Protein AF-A0A8D8I6X8-F1 (afdb_monomer_lite)

Sequence (155 aa):
KNLFYALLQSNFVFFKLYFSPDLDHLTHLNISGMNLLHEVAAGTFSGLHSLEVLVASNNPALTEFDMSDLGGLTRLRELDISRCGIQHLYLNEPIPDEHDDPSDIAHFDVFPKLRSVRLEGNPWHCDCELFEALESIKHILNDEFQAPHSASEAR

pLDDT: mean 75.07, std 19.97, range [30.34, 97.5]

Radius of gyration: 17.53 Å; chains: 1; bounding box: 35×43×55 Å

Secondary structure (DSSP, 8-state):
--------EE-SS-EEE---S--TT--EEE-TT-TTEEEEPTTTTTT-TT--EEE--S-TT--B--GGGGTT-TT--EEE-TTS-------------TTS-TTT-----SSTT--EEE-TTS-----HHHHHHHHHHHHHHHGGG------S---

Structure (mmCIF, N/CA/C/O backbone):
data_AF-A0A8D8I6X8-F1
#
_entry.id   AF-A0A8D8I6X8-F1
#
loop_
_atom_site.group_PDB
_atom_site.id
_atom_site.type_symbol
_atom_site.label_atom_id
_atom_site.label_alt_id
_atom_site.label_comp_id
_atom_site.label_asym_id
_atom_site.label_entity_id
_atom_site.label_seq_id
_atom_site.pdbx_PDB_ins_code
_atom_site.Cartn_x
_atom_site.Cartn_y
_atom_site.Cartn_z
_atom_site.occupancy
_atom_site.B_iso_or_equiv
_atom_site.auth_seq_id
_atom_site.auth_comp_id
_atom_site.auth_asym_id
_atom_site.auth_atom_id
_atom_site.pdbx_PDB_model_num
ATOM 1 N N . LYS A 1 1 ? 10.481 -18.274 16.941 1.00 33.16 1 LYS A N 1
ATOM 2 C CA . LYS A 1 1 ? 10.922 -17.193 17.855 1.00 33.16 1 LYS A CA 1
ATOM 3 C C . LYS A 1 1 ? 11.017 -15.888 17.059 1.00 33.16 1 LYS A C 1
ATOM 5 O O . LYS A 1 1 ? 12.107 -15.372 16.911 1.00 33.16 1 LYS A O 1
ATOM 10 N N . ASN A 1 2 ? 9.903 -15.370 16.540 1.00 30.34 2 ASN A N 1
ATOM 11 C CA . ASN A 1 2 ? 9.891 -14.071 15.858 1.00 30.34 2 ASN A CA 1
ATOM 12 C C . ASN A 1 2 ? 8.883 -13.207 16.608 1.00 30.34 2 ASN A C 1
ATOM 14 O O . ASN A 1 2 ? 7.719 -13.119 16.236 1.00 30.34 2 ASN A O 1
ATOM 18 N N . LEU A 1 3 ? 9.306 -12.713 17.770 1.00 32.06 3 LEU A N 1
ATOM 19 C CA . LEU A 1 3 ? 8.562 -11.689 18.487 1.00 32.06 3 LEU A CA 1
ATOM 20 C C . LEU A 1 3 ? 8.889 -10.373 17.789 1.00 32.06 3 LEU A C 1
ATOM 22 O O . LEU A 1 3 ? 10.014 -9.889 17.864 1.00 32.06 3 LEU A O 1
ATOM 26 N N . PHE A 1 4 ? 7.913 -9.874 17.037 1.00 50.97 4 PHE A N 1
ATOM 27 C CA . PHE A 1 4 ? 7.977 -8.597 16.348 1.00 50.97 4 PHE A CA 1
ATOM 28 C C . PHE A 1 4 ? 7.750 -7.486 17.368 1.00 50.97 4 PHE A C 1
ATOM 30 O O . PHE A 1 4 ? 6.709 -7.445 18.024 1.00 50.97 4 PHE A O 1
ATOM 37 N N . TYR A 1 5 ? 8.710 -6.578 17.495 1.00 41.62 5 TYR A N 1
ATOM 38 C CA . TYR A 1 5 ? 8.491 -5.323 18.198 1.00 41.62 5 TYR A CA 1
ATOM 39 C C . TYR A 1 5 ? 7.942 -4.320 17.185 1.00 41.62 5 TYR A C 1
ATOM 41 O O . TYR A 1 5 ? 8.693 -3.556 16.591 1.00 41.62 5 TYR A O 1
ATOM 49 N N . ALA A 1 6 ? 6.627 -4.351 16.962 1.00 50.75 6 ALA A N 1
ATOM 50 C CA . ALA A 1 6 ? 5.940 -3.193 16.411 1.00 50.75 6 ALA A CA 1
ATOM 51 C C . ALA A 1 6 ? 6.005 -2.102 17.486 1.00 50.75 6 ALA A C 1
ATOM 53 O O . ALA A 1 6 ? 5.361 -2.219 18.535 1.00 50.75 6 ALA A O 1
ATOM 54 N N . LEU A 1 7 ? 6.842 -1.086 17.282 1.00 48.12 7 LEU A N 1
ATOM 55 C CA . LEU A 1 7 ? 6.868 0.056 18.187 1.00 48.12 7 LEU A CA 1
ATOM 56 C C . LEU A 1 7 ? 5.656 0.922 17.865 1.00 48.12 7 LEU A C 1
ATOM 58 O O . LEU A 1 7 ? 5.632 1.658 16.889 1.00 48.12 7 LEU A O 1
ATOM 62 N N . LEU A 1 8 ? 4.633 0.775 18.695 1.00 50.03 8 LEU A N 1
ATOM 63 C CA . LEU A 1 8 ? 3.448 1.612 18.709 1.00 50.03 8 LEU A CA 1
ATOM 64 C C . LEU A 1 8 ? 3.789 2.902 19.463 1.00 50.03 8 LEU A C 1
ATOM 66 O O . LEU A 1 8 ? 3.700 2.949 20.692 1.00 50.03 8 LEU A O 1
ATOM 70 N N . GLN A 1 9 ? 4.221 3.945 18.749 1.00 48.34 9 GLN A N 1
ATOM 71 C CA . GLN A 1 9 ? 4.434 5.251 19.376 1.00 48.34 9 GLN A CA 1
ATOM 72 C C . GLN A 1 9 ? 3.076 5.942 19.550 1.00 48.34 9 GLN A C 1
ATOM 74 O O . GLN A 1 9 ? 2.392 6.251 18.576 1.00 48.34 9 GLN A O 1
ATOM 79 N N . SER A 1 10 ? 2.673 6.128 20.810 1.00 47.03 10 SER A N 1
ATOM 80 C CA . SER A 1 10 ? 1.401 6.742 21.192 1.00 47.03 10 SER A CA 1
ATOM 81 C C . SER A 1 10 ? 1.562 8.247 21.372 1.00 47.03 10 SER A C 1
ATOM 83 O O . SER A 1 10 ? 2.350 8.690 22.207 1.00 47.03 10 SER A O 1
ATOM 85 N N . ASN A 1 11 ? 0.754 9.022 20.651 1.00 45.25 11 ASN A N 1
ATOM 86 C CA . ASN A 1 11 ? 0.466 10.417 20.983 1.00 45.25 11 ASN A CA 1
ATOM 87 C C . ASN A 1 11 ? -0.983 10.522 21.478 1.00 45.25 11 ASN A C 1
ATOM 89 O O . ASN A 1 11 ? -1.795 11.186 20.850 1.00 45.25 11 ASN A O 1
ATOM 93 N N . PHE A 1 12 ? -1.330 9.803 22.554 1.00 52.06 12 PHE A N 1
ATOM 94 C CA . PHE A 1 12 ? -2.613 9.843 23.294 1.00 52.06 12 PHE A CA 1
ATOM 95 C C . PHE A 1 12 ? -3.936 9.643 22.505 1.00 52.06 12 PHE A C 1
ATOM 97 O O . PHE A 1 12 ? -4.975 9.465 23.134 1.00 52.06 12 PHE A O 1
ATOM 104 N N . VAL A 1 13 ? -3.919 9.616 21.168 1.00 56.00 13 VAL A N 1
ATOM 105 C CA . VAL A 1 13 ? -5.091 9.536 20.275 1.00 56.00 13 VAL A CA 1
ATOM 106 C C . VAL A 1 13 ? -4.813 8.659 19.042 1.00 56.00 13 VAL A C 1
ATOM 108 O O . VAL A 1 13 ? -5.724 7.995 18.560 1.00 56.00 13 VAL A O 1
ATOM 111 N N . PHE A 1 14 ? -3.559 8.575 18.578 1.00 56.31 14 PHE A N 1
ATOM 112 C CA . PHE A 1 14 ? -3.174 7.850 17.359 1.00 56.31 14 PHE A CA 1
ATOM 113 C C . PHE A 1 14 ? -1.903 7.019 17.550 1.00 56.31 14 PHE A C 1
ATOM 115 O O . PHE A 1 14 ? -1.044 7.375 18.367 1.00 56.31 14 PHE A O 1
ATOM 122 N N . PHE A 1 15 ? -1.780 5.939 16.774 1.00 64.00 15 PHE A N 1
ATOM 123 C CA . PHE A 1 15 ? -0.586 5.100 16.722 1.00 64.00 15 PHE A CA 1
ATOM 124 C C . PHE A 1 15 ? 0.079 5.155 15.352 1.00 64.00 15 PHE A C 1
ATOM 126 O O . PHE A 1 15 ? -0.590 5.011 14.326 1.00 64.00 15 PHE A O 1
ATOM 133 N N . LYS A 1 16 ? 1.408 5.297 15.376 1.00 66.50 16 LYS A N 1
ATOM 134 C CA . LYS A 1 16 ? 2.288 5.086 14.224 1.00 66.50 16 LYS A CA 1
ATOM 135 C C . LYS A 1 16 ? 3.006 3.751 14.363 1.00 66.50 16 LYS A C 1
ATOM 137 O O . LYS A 1 16 ? 3.409 3.379 15.471 1.00 66.50 16 LYS A O 1
ATOM 142 N N . LEU A 1 17 ? 3.141 3.044 13.248 1.00 69.31 17 LEU A N 1
ATOM 143 C CA . LEU A 1 17 ? 3.840 1.766 13.166 1.00 69.31 17 LEU A CA 1
ATOM 144 C C . LEU A 1 17 ? 5.293 1.980 12.731 1.00 69.31 17 LEU A C 1
ATOM 146 O O . LEU A 1 17 ? 5.537 2.762 11.824 1.00 69.31 17 LEU A O 1
ATOM 150 N N . TYR A 1 18 ? 6.227 1.246 13.342 1.00 66.94 18 TYR A N 1
ATOM 151 C CA . TYR A 1 18 ? 7.635 1.192 12.941 1.00 66.94 18 TYR A CA 1
ATOM 152 C C . TYR A 1 18 ? 8.156 -0.248 13.007 1.00 66.94 18 TYR A C 1
ATOM 154 O O . TYR A 1 18 ? 7.830 -0.980 13.951 1.00 66.94 18 TYR A O 1
ATOM 162 N N . PHE A 1 19 ? 9.012 -0.625 12.055 1.00 67.88 19 PHE A N 1
ATOM 163 C CA . PHE A 1 19 ? 9.800 -1.859 12.095 1.00 67.88 19 PHE A CA 1
ATOM 164 C C . PHE A 1 19 ? 11.287 -1.542 12.278 1.00 67.88 19 PHE A C 1
ATOM 166 O O . PHE A 1 19 ? 11.784 -0.526 11.797 1.00 67.88 19 PHE A O 1
ATOM 173 N N . SER A 1 20 ? 12.010 -2.414 12.984 1.00 60.38 20 SER A N 1
ATOM 174 C CA . SER A 1 20 ? 13.473 -2.348 13.035 1.00 60.38 20 SER A CA 1
ATOM 175 C C . SER A 1 20 ? 14.067 -2.669 11.653 1.00 60.38 20 SER A C 1
ATOM 177 O O . SER A 1 20 ? 13.578 -3.611 11.027 1.00 60.38 20 SER A O 1
ATOM 179 N N . PRO A 1 21 ? 15.132 -1.977 11.213 1.00 60.31 21 PRO A N 1
ATOM 180 C CA . PRO A 1 21 ? 15.625 -2.015 9.830 1.00 60.31 21 PRO A CA 1
ATOM 181 C C . PRO A 1 21 ? 16.236 -3.339 9.320 1.00 60.31 21 PRO A C 1
ATOM 183 O O . PRO A 1 21 ? 16.643 -3.379 8.173 1.00 60.31 21 PRO A O 1
ATOM 186 N N . ASP A 1 22 ? 16.242 -4.433 10.085 1.00 64.06 22 ASP A N 1
ATOM 187 C CA . ASP A 1 22 ? 16.922 -5.688 9.711 1.00 64.06 22 ASP A CA 1
ATOM 188 C C . ASP A 1 22 ? 15.954 -6.886 9.615 1.00 64.06 22 ASP A C 1
ATOM 190 O O . ASP A 1 22 ? 16.129 -7.921 10.267 1.00 64.06 22 ASP A O 1
ATOM 194 N N . LEU A 1 23 ? 14.882 -6.749 8.829 1.00 72.62 23 LEU A N 1
ATOM 195 C CA . LEU A 1 23 ? 13.872 -7.800 8.621 1.00 72.62 23 LEU A CA 1
ATOM 196 C C . LEU A 1 23 ? 13.892 -8.344 7.181 1.00 72.62 23 LEU A C 1
ATOM 198 O O . LEU A 1 23 ? 12.862 -8.735 6.632 1.00 72.62 23 LEU A O 1
ATOM 202 N N . ASP A 1 24 ? 15.089 -8.478 6.612 1.00 75.69 24 ASP A N 1
ATOM 203 C CA . ASP A 1 24 ? 15.349 -8.904 5.227 1.00 75.69 24 ASP A CA 1
ATOM 204 C C . ASP A 1 24 ? 14.840 -10.302 4.858 1.00 75.69 24 ASP A C 1
ATOM 206 O O . ASP A 1 24 ? 14.863 -10.684 3.690 1.00 75.69 24 ASP A O 1
ATOM 210 N N . HIS A 1 25 ? 14.399 -11.101 5.827 1.00 83.38 25 HIS A N 1
ATOM 211 C CA . HIS A 1 25 ? 13.817 -12.425 5.593 1.00 83.38 25 HIS A CA 1
ATOM 212 C C . HIS A 1 25 ? 12.292 -12.444 5.701 1.00 83.38 25 HIS A C 1
ATOM 214 O O . HIS A 1 25 ? 11.675 -13.484 5.455 1.00 83.38 25 HIS A O 1
ATOM 220 N N . LEU A 1 26 ? 11.673 -11.335 6.107 1.00 87.00 26 LEU A N 1
ATOM 221 C CA . LEU A 1 26 ? 10.231 -11.266 6.252 1.00 87.00 26 LEU A CA 1
ATOM 222 C C . LEU A 1 26 ? 9.583 -11.257 4.868 1.00 87.00 26 LEU A C 1
ATOM 224 O O . LEU A 1 26 ? 9.794 -10.337 4.089 1.00 87.00 26 LEU A O 1
ATOM 228 N N . THR A 1 27 ? 8.789 -12.284 4.573 1.00 92.31 27 THR A N 1
ATOM 229 C CA . THR A 1 27 ? 8.065 -12.403 3.298 1.00 92.31 27 THR A CA 1
ATOM 230 C C . THR A 1 27 ? 6.587 -12.062 3.429 1.00 92.31 27 THR A C 1
ATOM 232 O O . THR A 1 27 ? 5.972 -11.635 2.461 1.00 92.31 27 THR A O 1
ATOM 235 N N . HIS A 1 28 ? 6.011 -12.228 4.621 1.00 93.25 28 HIS A N 1
ATOM 236 C CA . HIS A 1 28 ? 4.596 -11.991 4.886 1.00 93.25 28 HIS A CA 1
ATOM 237 C C . HIS A 1 28 ? 4.450 -11.127 6.132 1.00 93.25 28 HIS A C 1
ATOM 239 O O . HIS A 1 28 ? 4.921 -11.502 7.211 1.00 93.25 28 HIS A O 1
ATOM 245 N N . LEU A 1 29 ? 3.766 -9.999 5.986 1.00 91.25 29 LEU A N 1
ATOM 246 C CA . LEU A 1 29 ? 3.453 -9.090 7.076 1.00 91.25 29 LEU A CA 1
ATOM 247 C C . LEU A 1 29 ? 1.945 -8.864 7.122 1.00 91.25 29 LEU A C 1
ATOM 249 O O . LEU A 1 29 ? 1.335 -8.439 6.145 1.00 91.25 29 LEU A O 1
ATOM 253 N N . ASN A 1 30 ? 1.347 -9.137 8.280 1.00 90.31 30 ASN A N 1
ATOM 254 C CA . ASN A 1 30 ? -0.055 -8.853 8.539 1.00 90.31 30 ASN A CA 1
ATOM 255 C C . ASN A 1 30 ? -0.174 -7.888 9.723 1.00 90.31 30 ASN A C 1
ATOM 257 O O . ASN A 1 30 ? 0.216 -8.222 10.842 1.00 90.31 30 ASN A O 1
ATOM 261 N N . ILE A 1 31 ? -0.721 -6.709 9.449 1.00 89.69 31 ILE A N 1
ATOM 262 C CA . ILE A 1 31 ? -1.014 -5.635 10.404 1.00 89.69 31 ILE A CA 1
ATOM 263 C C . ILE A 1 31 ? -2.498 -5.239 10.354 1.00 89.69 31 ILE A C 1
ATOM 265 O O . ILE A 1 31 ? -2.857 -4.084 10.566 1.00 89.69 31 ILE A O 1
ATOM 269 N N . SER A 1 32 ? -3.371 -6.195 10.027 1.00 91.00 32 SER A N 1
ATOM 270 C CA . SER A 1 32 ? -4.817 -5.977 9.923 1.00 91.00 32 SER A CA 1
ATOM 271 C C . SER A 1 32 ? -5.499 -5.866 11.291 1.00 91.00 32 SER A C 1
ATOM 273 O O . SER A 1 32 ? -5.058 -6.482 12.265 1.00 91.00 32 SER A O 1
ATOM 275 N N . GLY A 1 33 ? -6.625 -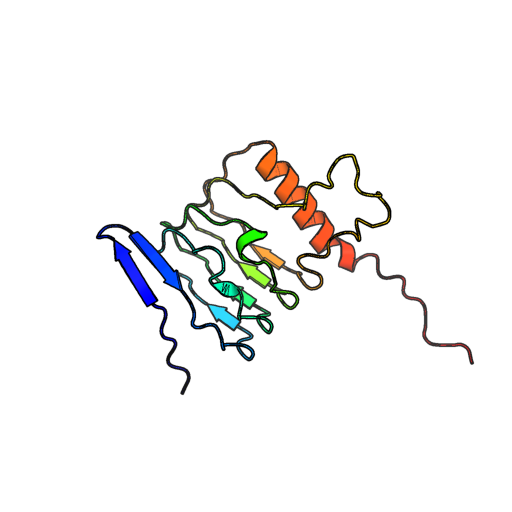5.152 11.361 1.00 90.19 33 GLY A N 1
ATOM 276 C CA . GLY A 1 33 ? -7.444 -5.045 12.579 1.00 90.19 33 GLY A CA 1
ATOM 277 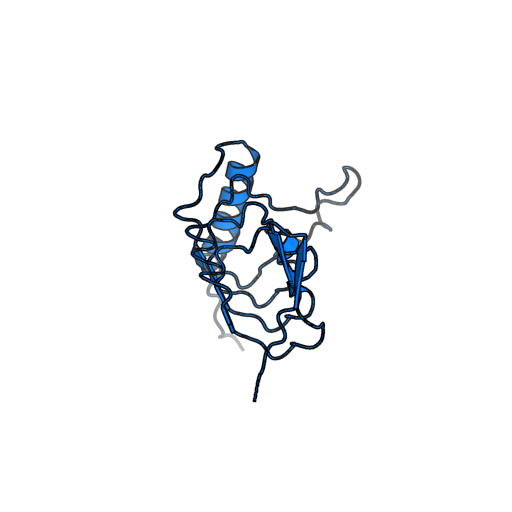C C . GLY A 1 33 ? -6.850 -4.159 13.684 1.00 90.19 33 GLY A C 1
ATOM 278 O O . GLY A 1 33 ? -7.306 -4.188 14.831 1.00 90.19 33 GLY A O 1
ATOM 279 N N . MET A 1 34 ? -5.828 -3.370 13.365 1.00 88.25 34 MET A N 1
ATOM 280 C CA . MET A 1 34 ? -5.268 -2.334 14.223 1.00 88.25 34 MET A CA 1
ATOM 281 C C . MET A 1 34 ? -6.182 -1.100 14.224 1.00 88.25 34 MET A C 1
ATOM 283 O O . MET A 1 34 ? -5.938 -0.107 13.547 1.00 88.25 34 MET A O 1
ATOM 287 N N . ASN A 1 35 ? -7.230 -1.143 15.047 1.00 86.44 35 ASN A N 1
ATOM 288 C CA . ASN A 1 35 ? -8.271 -0.104 15.123 1.00 86.44 35 ASN A CA 1
ATOM 289 C C . ASN A 1 35 ? -7.772 1.323 15.410 1.00 86.44 35 ASN A C 1
ATOM 291 O O . ASN A 1 35 ? -8.519 2.271 15.196 1.00 86.44 35 ASN A O 1
ATOM 295 N N . LEU A 1 36 ? -6.559 1.472 15.946 1.00 85.38 36 LEU A N 1
ATOM 296 C CA . LEU A 1 36 ? -5.975 2.761 16.329 1.00 85.38 36 LEU A CA 1
ATOM 297 C C . LEU A 1 36 ? -4.754 3.144 15.470 1.00 85.38 36 LEU A C 1
ATOM 299 O O . LEU A 1 36 ? -4.104 4.151 15.755 1.00 85.38 36 LEU A O 1
ATOM 303 N N . LEU A 1 37 ? -4.421 2.337 14.454 1.00 86.31 37 LEU A N 1
ATOM 304 C CA . LEU A 1 37 ? -3.380 2.663 13.482 1.00 86.31 37 LEU A CA 1
ATOM 305 C C . LEU A 1 37 ? -3.895 3.791 12.594 1.00 86.31 37 LEU A C 1
ATOM 307 O O . LEU A 1 37 ? -4.865 3.587 11.875 1.00 86.31 37 LEU A O 1
ATOM 311 N N . HIS A 1 38 ? -3.262 4.959 12.675 1.00 85.56 38 HIS A N 1
ATOM 312 C CA . HIS A 1 38 ? -3.690 6.146 11.930 1.00 85.56 38 HIS A CA 1
ATOM 313 C C . HIS A 1 38 ? -2.875 6.385 10.664 1.00 85.56 38 HIS A C 1
ATOM 315 O O . HIS A 1 38 ? -3.391 6.834 9.646 1.00 85.56 38 HIS A O 1
ATOM 321 N N . GLU A 1 39 ? -1.585 6.087 10.755 1.00 84.12 39 GLU A N 1
ATOM 322 C CA . GLU A 1 39 ? -0.591 6.407 9.744 1.00 84.12 39 GLU A CA 1
ATOM 323 C C . GLU A 1 39 ? 0.487 5.325 9.782 1.00 84.12 39 GLU A C 1
ATOM 325 O O . GLU A 1 39 ? 0.898 4.857 10.857 1.00 84.12 39 GLU A O 1
ATOM 330 N N . VAL A 1 40 ? 0.963 4.948 8.602 1.00 82.25 40 VAL A N 1
ATOM 331 C CA . VAL A 1 40 ? 2.219 4.222 8.457 1.00 82.25 40 VAL A CA 1
ATOM 332 C C . VAL A 1 40 ? 3.299 5.262 8.203 1.00 82.25 40 VAL A C 1
ATOM 334 O O . VAL A 1 40 ? 3.242 5.976 7.214 1.00 82.25 40 VAL A O 1
ATOM 337 N N . ALA A 1 41 ? 4.272 5.384 9.106 1.00 76.12 41 ALA A N 1
ATOM 338 C CA . ALA A 1 41 ? 5.294 6.410 8.949 1.00 76.12 41 ALA A CA 1
ATOM 339 C C . ALA A 1 41 ? 6.158 6.133 7.708 1.00 76.12 41 ALA A C 1
ATOM 341 O O . ALA A 1 41 ? 6.524 4.980 7.449 1.00 76.12 41 ALA A O 1
ATOM 342 N N . ALA A 1 42 ? 6.560 7.187 7.000 1.00 75.12 42 ALA A N 1
ATOM 343 C CA . ALA A 1 42 ? 7.476 7.071 5.872 1.00 75.12 42 ALA A CA 1
ATOM 344 C C . ALA A 1 42 ? 8.723 6.247 6.248 1.00 75.12 42 ALA A C 1
ATOM 346 O O . ALA A 1 42 ? 9.333 6.436 7.307 1.00 75.12 42 ALA A O 1
ATOM 347 N N . GLY A 1 43 ? 9.090 5.297 5.388 1.00 73.50 43 GLY A N 1
ATOM 348 C CA . GLY A 1 43 ? 10.236 4.412 5.610 1.00 73.50 43 GLY A CA 1
ATOM 349 C C . GLY A 1 43 ? 9.993 3.255 6.587 1.00 73.50 43 GLY A C 1
ATOM 350 O O . GLY A 1 43 ? 10.917 2.471 6.810 1.00 73.50 43 GLY A O 1
ATOM 351 N N . THR A 1 44 ? 8.775 3.076 7.117 1.00 80.12 44 THR A N 1
ATOM 352 C CA . THR A 1 44 ? 8.411 1.932 7.985 1.00 80.12 44 THR A CA 1
ATOM 353 C C . THR A 1 44 ? 8.756 0.585 7.353 1.00 80.12 44 THR A C 1
ATOM 355 O O . THR A 1 44 ? 9.189 -0.327 8.055 1.00 80.12 44 THR A O 1
ATOM 358 N N . PHE A 1 45 ? 8.607 0.461 6.033 1.00 83.12 45 PHE A N 1
ATOM 359 C CA . PHE A 1 45 ? 8.876 -0.778 5.303 1.00 83.12 45 PHE A CA 1
ATOM 360 C C . PHE A 1 45 ? 10.254 -0.824 4.622 1.00 83.12 45 PHE A C 1
ATOM 362 O O . PHE A 1 45 ? 10.562 -1.804 3.950 1.00 83.12 45 PHE A O 1
ATOM 369 N N . SER A 1 46 ? 11.100 0.195 4.808 1.00 78.31 46 SER A N 1
ATOM 370 C CA . SER A 1 46 ? 12.354 0.364 4.052 1.00 78.31 46 SER A CA 1
ATOM 371 C C . SER A 1 46 ? 13.332 -0.815 4.160 1.00 78.31 46 SER A C 1
ATOM 373 O O . SER A 1 46 ? 14.020 -1.104 3.190 1.00 78.31 46 SER A O 1
ATOM 375 N N . GLY A 1 47 ? 13.359 -1.524 5.294 1.00 75.75 47 GLY A N 1
ATOM 376 C CA . GLY A 1 47 ? 14.195 -2.715 5.524 1.00 75.75 47 GLY A CA 1
ATOM 377 C C . GLY A 1 47 ? 13.506 -4.058 5.239 1.00 75.75 47 GLY A C 1
ATOM 378 O O . GLY A 1 47 ? 13.955 -5.095 5.721 1.00 75.75 47 GLY A O 1
ATOM 379 N N . LEU A 1 48 ? 12.365 -4.071 4.537 1.00 85.81 48 LEU A N 1
ATOM 380 C CA . LEU A 1 48 ? 11.590 -5.289 4.248 1.00 85.81 48 LEU A CA 1
ATOM 381 C C . LEU A 1 48 ? 11.774 -5.762 2.797 1.00 85.81 48 LEU A C 1
ATOM 383 O O . LEU A 1 48 ? 10.813 -6.110 2.114 1.00 85.81 48 LEU A O 1
ATOM 387 N N . HIS A 1 49 ? 13.012 -5.810 2.302 1.00 85.88 49 HIS A N 1
ATOM 388 C CA . HIS A 1 49 ? 13.305 -6.083 0.885 1.00 85.88 49 HIS A CA 1
ATOM 389 C C . HIS A 1 49 ? 12.815 -7.449 0.366 1.00 85.88 49 HIS A C 1
ATOM 391 O O . HIS A 1 49 ? 12.654 -7.632 -0.842 1.00 85.88 49 HIS A O 1
ATOM 397 N N . SER A 1 50 ? 12.583 -8.423 1.254 1.00 90.06 50 SER A N 1
ATOM 398 C CA . SER A 1 50 ? 12.023 -9.735 0.892 1.00 90.06 50 SER A CA 1
ATOM 399 C C . SER A 1 50 ? 10.509 -9.838 1.011 1.00 90.06 50 SER A C 1
ATOM 401 O O . SER A 1 50 ? 9.981 -10.926 0.773 1.00 90.06 50 SER A O 1
ATOM 403 N N . LEU A 1 51 ? 9.812 -8.757 1.363 1.00 92.25 51 LEU A N 1
ATOM 404 C CA . LEU A 1 51 ? 8.372 -8.798 1.562 1.00 92.25 51 LEU A CA 1
ATOM 405 C C . LEU A 1 51 ? 7.657 -9.094 0.243 1.00 92.25 51 LEU A C 1
ATOM 407 O O . LEU A 1 51 ? 7.859 -8.409 -0.755 1.00 92.25 51 LEU A O 1
ATOM 411 N N . GLU A 1 52 ? 6.822 -10.129 0.252 1.00 94.62 52 GLU A N 1
ATOM 412 C CA . GLU A 1 52 ? 5.999 -10.550 -0.882 1.00 94.62 52 GLU A CA 1
ATOM 413 C C . GLU A 1 52 ? 4.517 -10.248 -0.637 1.00 94.62 52 GLU A C 1
ATOM 415 O O . GLU A 1 52 ? 3.788 -9.962 -1.583 1.00 94.62 52 GLU A O 1
ATOM 420 N N . VAL A 1 53 ? 4.069 -10.282 0.620 1.00 94.75 53 VAL A N 1
ATOM 421 C CA . VAL A 1 53 ? 2.664 -10.080 0.989 1.00 94.75 53 VAL A CA 1
ATOM 422 C C . VAL A 1 53 ? 2.560 -9.086 2.141 1.00 94.75 53 VAL A C 1
ATOM 424 O O . VAL A 1 53 ? 3.091 -9.333 3.231 1.00 94.75 53 VAL A O 1
ATOM 427 N N . LEU A 1 54 ? 1.827 -7.995 1.914 1.00 94.50 54 LEU A N 1
ATOM 428 C CA . LEU A 1 54 ? 1.455 -7.016 2.932 1.00 94.50 54 LEU A CA 1
ATOM 429 C C . LEU A 1 54 ? -0.068 -6.961 3.076 1.00 94.50 54 LEU A C 1
ATOM 431 O O . LEU A 1 54 ? -0.781 -6.548 2.162 1.00 94.50 54 LEU A O 1
ATOM 435 N N . VAL A 1 55 ? -0.561 -7.340 4.256 1.00 94.88 55 VAL A N 1
ATOM 436 C CA . VAL A 1 55 ? -1.987 -7.275 4.600 1.00 94.88 55 VAL A CA 1
ATOM 437 C C . VAL A 1 55 ? -2.193 -6.271 5.730 1.00 94.88 55 VAL A C 1
ATOM 439 O O . VAL A 1 55 ? -1.876 -6.548 6.887 1.00 94.88 55 VAL A O 1
ATOM 442 N N . ALA A 1 56 ? -2.752 -5.113 5.403 1.00 93.44 56 ALA A N 1
ATOM 443 C CA . ALA A 1 56 ? -3.063 -4.015 6.315 1.00 93.44 56 ALA A CA 1
ATOM 444 C C . ALA A 1 56 ? -4.559 -3.652 6.270 1.00 93.44 56 ALA A C 1
ATOM 446 O O . ALA A 1 56 ? -4.932 -2.485 6.358 1.00 93.44 56 ALA A O 1
ATOM 447 N N . SER A 1 57 ? -5.410 -4.669 6.129 1.00 95.12 57 SER A N 1
ATOM 448 C CA . SER A 1 57 ? -6.860 -4.524 5.997 1.00 95.12 57 SER A CA 1
ATOM 449 C C . SER A 1 57 ? -7.563 -4.226 7.325 1.00 95.12 57 SER A C 1
ATOM 451 O O . SER A 1 57 ? -7.067 -4.563 8.402 1.00 95.12 57 SER A O 1
ATOM 453 N N . ASN A 1 58 ? -8.789 -3.708 7.263 1.00 95.81 58 ASN A N 1
ATOM 454 C CA . ASN A 1 58 ? -9.640 -3.493 8.440 1.00 95.81 58 ASN A CA 1
ATOM 455 C C . ASN A 1 58 ? -8.981 -2.588 9.500 1.00 95.81 58 ASN A C 1
ATOM 457 O O . ASN A 1 58 ? -9.098 -2.843 10.701 1.00 95.81 58 ASN A O 1
ATOM 461 N N . ASN A 1 59 ? -8.286 -1.540 9.054 1.00 94.12 59 ASN A N 1
ATOM 462 C CA . ASN A 1 59 ? -7.693 -0.512 9.906 1.00 94.12 59 ASN A CA 1
ATOM 463 C C . ASN A 1 59 ? -8.481 0.797 9.726 1.00 94.12 59 ASN A C 1
ATOM 465 O O . ASN A 1 59 ? -8.056 1.672 8.978 1.00 94.12 59 ASN A O 1
ATOM 469 N N . PRO A 1 60 ? -9.655 0.961 10.365 1.00 94.19 60 PRO A N 1
ATOM 470 C CA . PRO A 1 60 ? -10.572 2.066 10.063 1.00 94.19 60 PRO A CA 1
ATOM 471 C C . PRO A 1 60 ? -10.019 3.455 10.409 1.00 94.19 60 PRO A C 1
ATOM 473 O O . PRO A 1 60 ? -10.503 4.445 9.871 1.00 94.19 60 PRO A O 1
ATOM 476 N N . ALA A 1 61 ? -9.032 3.537 11.306 1.00 92.44 61 ALA A N 1
ATOM 477 C CA . ALA A 1 61 ? -8.358 4.787 11.639 1.00 92.44 61 ALA A CA 1
ATOM 478 C C . ALA A 1 61 ? -7.234 5.147 10.655 1.00 92.44 61 ALA A C 1
ATOM 480 O O . ALA A 1 61 ? -6.767 6.278 10.704 1.00 92.44 61 ALA A O 1
ATOM 481 N N . LEU A 1 62 ? -6.814 4.224 9.779 1.00 92.25 62 LEU A N 1
ATOM 482 C CA . LEU A 1 62 ? -5.738 4.449 8.819 1.00 92.25 62 LEU A CA 1
ATOM 483 C C . LEU A 1 62 ? -6.282 5.299 7.678 1.00 92.25 62 LEU A C 1
ATOM 485 O O . LEU A 1 62 ? -6.979 4.782 6.804 1.00 92.25 62 LEU A O 1
ATOM 489 N N . THR A 1 63 ? -6.003 6.596 7.723 1.00 91.69 63 THR A N 1
ATOM 490 C CA . THR A 1 63 ? -6.489 7.575 6.740 1.00 91.69 63 THR A CA 1
ATOM 491 C C . THR A 1 63 ? -5.404 8.031 5.775 1.00 91.69 63 THR A C 1
ATOM 493 O O . THR A 1 63 ? -5.726 8.518 4.694 1.00 91.69 63 THR A O 1
ATOM 496 N N . GLU A 1 64 ? -4.139 7.864 6.159 1.00 84.56 64 GLU A N 1
ATOM 497 C CA . GLU A 1 64 ? -2.961 8.282 5.400 1.00 84.56 64 GLU A CA 1
ATOM 498 C C . GLU A 1 64 ? -2.160 7.046 4.981 1.00 84.56 64 GLU A C 1
ATOM 500 O O . GLU A 1 64 ? -1.646 6.308 5.828 1.00 84.56 64 GLU A O 1
ATOM 505 N N . PHE A 1 65 ? -2.106 6.799 3.672 1.00 86.50 65 PHE A N 1
ATOM 506 C CA . PHE A 1 65 ? -1.321 5.730 3.065 1.00 86.50 65 PHE A CA 1
ATOM 507 C C . PHE A 1 65 ? -1.052 6.070 1.598 1.00 86.50 65 PHE A C 1
ATOM 509 O O . PHE A 1 65 ? -1.994 6.223 0.816 1.00 86.50 65 PHE A O 1
ATOM 516 N N . ASP A 1 66 ? 0.218 6.153 1.225 1.00 81.44 66 ASP A N 1
ATOM 517 C CA . ASP A 1 66 ? 0.651 6.414 -0.145 1.00 81.44 66 ASP A CA 1
ATOM 518 C C . ASP A 1 66 ? 1.407 5.187 -0.677 1.00 81.44 66 ASP A C 1
ATOM 520 O O . ASP A 1 66 ? 2.099 4.480 0.059 1.00 81.44 66 ASP A O 1
ATOM 524 N N . MET A 1 67 ? 1.297 4.908 -1.973 1.00 80.69 67 MET A N 1
ATOM 525 C CA . MET A 1 67 ? 2.098 3.858 -2.600 1.00 80.69 67 MET A CA 1
ATOM 526 C C . MET A 1 67 ? 3.603 4.150 -2.496 1.00 80.69 67 MET A C 1
ATOM 528 O O . MET A 1 67 ? 4.402 3.214 -2.467 1.00 80.69 67 MET A O 1
ATOM 532 N N . SER A 1 68 ? 4.007 5.417 -2.367 1.00 77.94 68 SER A N 1
ATOM 533 C CA . SER A 1 68 ? 5.400 5.795 -2.111 1.00 77.94 68 SER A CA 1
ATOM 534 C C . SER A 1 68 ? 5.942 5.265 -0.772 1.00 77.94 68 SER A C 1
ATOM 536 O O . SER A 1 68 ? 7.141 4.982 -0.675 1.00 77.94 68 SER A O 1
ATOM 538 N N . ASP A 1 69 ? 5.078 4.992 0.216 1.00 79.19 69 ASP A N 1
ATOM 539 C CA . ASP A 1 69 ? 5.467 4.362 1.488 1.00 79.19 69 ASP A CA 1
ATOM 540 C C . ASP A 1 69 ? 5.961 2.917 1.306 1.00 79.19 69 ASP A C 1
ATOM 542 O O . ASP A 1 69 ? 6.673 2.378 2.160 1.00 79.19 69 ASP A O 1
ATOM 546 N N . LEU A 1 70 ? 5.607 2.287 0.182 1.00 83.88 70 LEU A N 1
ATOM 547 C CA . LEU A 1 70 ? 6.036 0.943 -0.210 1.00 83.88 70 LEU A CA 1
ATOM 548 C C . LEU A 1 70 ? 7.327 0.950 -1.045 1.00 83.88 70 LEU A C 1
ATOM 550 O O . LEU A 1 70 ? 7.754 -0.100 -1.536 1.00 83.88 70 LEU A O 1
ATOM 554 N N . GLY A 1 71 ? 7.969 2.111 -1.202 1.00 79.12 71 GLY A N 1
ATOM 555 C CA . GLY A 1 71 ? 9.229 2.245 -1.923 1.00 79.12 71 GLY A CA 1
ATOM 556 C C . GLY A 1 71 ? 10.288 1.243 -1.444 1.00 79.12 71 GLY A C 1
ATOM 557 O O . GLY A 1 71 ? 10.521 1.064 -0.248 1.00 79.12 71 GLY A O 1
ATOM 558 N N . GLY A 1 72 ? 10.935 0.559 -2.392 1.00 76.88 72 GLY A N 1
ATOM 559 C CA . GLY A 1 72 ? 11.969 -0.446 -2.111 1.00 76.88 72 GLY A CA 1
ATOM 560 C C . GLY A 1 72 ? 11.455 -1.874 -1.880 1.00 76.88 72 GLY A C 1
ATOM 561 O O . GLY A 1 72 ? 12.268 -2.807 -1.841 1.00 76.88 72 GLY A O 1
ATOM 562 N N . LEU A 1 73 ? 10.134 -2.092 -1.816 1.00 86.19 73 LEU A N 1
ATOM 563 C CA . LEU A 1 73 ? 9.512 -3.423 -1.734 1.00 86.19 73 LEU A CA 1
ATOM 564 C C . LEU A 1 73 ? 9.434 -4.119 -3.105 1.00 86.19 73 LEU A C 1
ATOM 566 O O . LEU A 1 73 ? 8.380 -4.559 -3.557 1.00 86.19 73 LEU A O 1
ATOM 570 N N . THR A 1 74 ? 10.581 -4.279 -3.764 1.00 85.88 74 THR A N 1
ATOM 571 C CA . THR A 1 74 ? 10.709 -4.838 -5.131 1.00 85.88 74 THR A CA 1
ATOM 572 C C . THR A 1 74 ? 10.193 -6.275 -5.301 1.00 85.88 74 THR A C 1
ATOM 574 O O . THR A 1 74 ? 10.083 -6.781 -6.420 1.00 85.88 74 THR A O 1
ATOM 577 N N . ARG A 1 75 ? 9.904 -6.975 -4.198 1.00 91.25 75 ARG A N 1
ATOM 578 C CA . ARG A 1 75 ? 9.371 -8.342 -4.193 1.00 91.25 75 ARG A CA 1
ATOM 579 C C . ARG A 1 75 ? 7.883 -8.430 -3.877 1.00 91.25 75 ARG A C 1
ATOM 581 O O . ARG A 1 75 ? 7.355 -9.540 -3.934 1.00 91.25 75 ARG A O 1
ATOM 588 N N . LEU A 1 76 ? 7.225 -7.307 -3.590 1.00 92.25 76 LEU A N 1
ATOM 589 C CA . LEU A 1 76 ? 5.819 -7.275 -3.215 1.00 92.25 76 LEU A CA 1
ATOM 590 C C . LEU A 1 76 ? 4.951 -7.796 -4.365 1.00 92.25 76 LEU A C 1
ATOM 592 O O . LEU A 1 76 ? 5.070 -7.351 -5.503 1.00 92.25 76 LEU A O 1
ATOM 596 N N . ARG A 1 77 ? 4.089 -8.760 -4.050 1.00 94.38 77 ARG A N 1
ATOM 597 C CA . ARG A 1 77 ? 3.151 -9.413 -4.971 1.00 94.38 77 ARG A CA 1
ATOM 598 C C . ARG A 1 77 ? 1.714 -9.089 -4.628 1.00 94.38 77 ARG A C 1
ATOM 600 O O . ARG A 1 77 ? 0.887 -8.941 -5.524 1.00 94.38 77 ARG A O 1
ATOM 607 N N . GLU A 1 78 ? 1.429 -8.995 -3.336 1.00 95.31 78 GLU A N 1
ATOM 608 C CA . GLU A 1 78 ? 0.081 -8.802 -2.829 1.00 95.31 78 GLU A CA 1
ATOM 609 C C . GLU A 1 78 ? 0.054 -7.656 -1.825 1.00 95.31 78 GLU A C 1
ATOM 611 O O . GLU A 1 78 ? 0.757 -7.680 -0.809 1.00 95.31 78 GLU A O 1
ATOM 616 N N . LEU A 1 79 ? -0.797 -6.675 -2.116 1.00 95.31 79 LEU A N 1
ATOM 617 C CA . LEU A 1 79 ? -1.128 -5.574 -1.228 1.00 95.31 79 LEU A CA 1
ATOM 618 C C . LEU A 1 79 ? -2.618 -5.621 -0.894 1.00 95.31 79 LEU A C 1
ATOM 620 O O . LEU A 1 79 ? -3.471 -5.659 -1.781 1.00 95.31 79 LEU A O 1
ATOM 624 N N . ASP A 1 80 ? -2.940 -5.585 0.392 1.00 96.50 80 ASP A N 1
ATOM 625 C CA . ASP A 1 80 ? -4.311 -5.432 0.868 1.00 96.50 80 ASP A CA 1
ATOM 626 C C . ASP A 1 80 ? -4.395 -4.290 1.878 1.00 96.50 80 ASP A C 1
ATOM 628 O O . ASP A 1 80 ? -3.964 -4.433 3.022 1.00 96.50 80 ASP A O 1
ATOM 632 N N . ILE A 1 81 ? -4.978 -3.176 1.441 1.00 95.50 81 ILE A N 1
ATOM 633 C CA . ILE A 1 81 ? -5.322 -2.010 2.266 1.00 95.50 81 ILE A CA 1
ATOM 634 C C . ILE A 1 81 ? -6.843 -1.791 2.280 1.00 95.50 81 ILE A C 1
ATOM 636 O O . ILE A 1 81 ? -7.330 -0.665 2.393 1.00 95.50 81 ILE A O 1
ATOM 640 N N . SER A 1 82 ? -7.615 -2.871 2.128 1.00 97.50 82 SER A N 1
ATOM 641 C CA . SER A 1 82 ? -9.076 -2.816 2.113 1.00 97.50 82 SER A CA 1
ATOM 642 C C . SER A 1 82 ? -9.660 -2.469 3.486 1.00 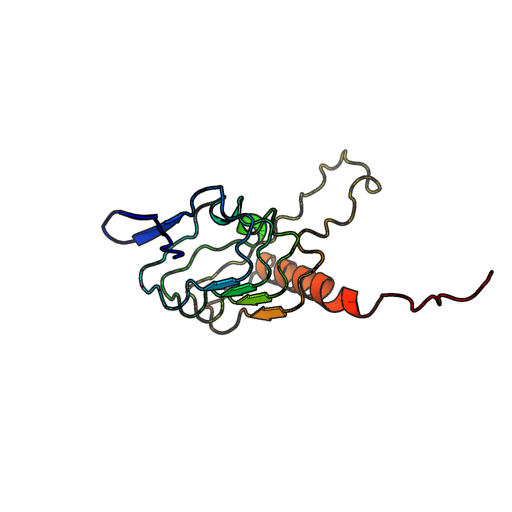97.50 82 SER A C 1
ATOM 644 O O . SER A 1 82 ? -9.133 -2.846 4.536 1.00 97.50 82 SER A O 1
ATOM 646 N N . ARG A 1 83 ? -10.826 -1.814 3.482 1.00 97.25 83 ARG A N 1
ATOM 647 C CA . ARG A 1 83 ? -11.618 -1.495 4.683 1.00 97.25 83 ARG A CA 1
ATOM 648 C C . ARG A 1 83 ? -10.849 -0.637 5.694 1.00 97.25 83 ARG A C 1
ATOM 650 O O . ARG A 1 83 ? -10.939 -0.869 6.902 1.00 97.25 83 ARG A O 1
ATOM 657 N N . CYS A 1 84 ? -10.097 0.334 5.194 1.00 96.00 84 CYS A N 1
ATOM 658 C CA . CYS A 1 84 ? -9.435 1.358 5.993 1.00 96.00 84 CYS A CA 1
ATOM 659 C C . CYS A 1 84 ? -10.191 2.697 5.879 1.00 96.00 84 CYS A C 1
ATOM 661 O O . CYS A 1 84 ? -11.303 2.761 5.347 1.00 96.00 84 CYS A O 1
ATOM 663 N N . GLY A 1 85 ? -9.624 3.762 6.443 1.00 95.62 85 GLY A N 1
ATOM 664 C CA . GLY A 1 85 ? -10.165 5.123 6.389 1.00 95.62 85 GLY A CA 1
ATOM 665 C C . GLY A 1 85 ? -9.560 5.984 5.277 1.00 95.62 85 GLY A C 1
ATOM 666 O O . GLY A 1 85 ? -9.681 7.206 5.336 1.00 95.62 85 GLY A O 1
ATOM 667 N N . ILE A 1 86 ? -8.878 5.377 4.303 1.00 94.81 86 ILE A N 1
ATOM 668 C CA . ILE A 1 86 ? -8.068 6.090 3.313 1.00 94.81 86 ILE A CA 1
ATOM 669 C C . ILE A 1 86 ? -8.985 6.839 2.343 1.00 94.81 86 ILE A C 1
ATOM 671 O O . ILE A 1 86 ? -9.922 6.265 1.787 1.00 94.81 86 ILE A O 1
ATOM 675 N N . GLN A 1 87 ? -8.724 8.131 2.160 1.00 95.19 87 GLN A N 1
ATOM 676 C CA . GLN A 1 87 ? -9.517 8.991 1.274 1.00 95.19 87 GLN A CA 1
ATOM 677 C C . GLN A 1 87 ? -8.779 9.319 -0.019 1.00 95.19 87 GLN A C 1
ATOM 679 O O . GLN A 1 87 ? -9.407 9.357 -1.069 1.00 95.19 87 GLN A O 1
ATOM 684 N N . HIS A 1 88 ? -7.463 9.494 0.038 1.00 92.31 88 HIS A N 1
ATOM 685 C CA . HIS A 1 88 ? -6.646 9.832 -1.121 1.00 92.31 88 HIS A CA 1
ATOM 686 C C . HIS A 1 88 ? -5.596 8.750 -1.334 1.00 92.31 88 HIS A C 1
ATOM 688 O O . HIS A 1 88 ? -5.081 8.187 -0.367 1.00 92.31 88 HIS A O 1
ATOM 694 N N . LEU A 1 89 ? -5.303 8.455 -2.595 1.00 89.38 89 LEU A N 1
ATOM 695 C CA . LEU A 1 89 ? -4.251 7.533 -2.987 1.00 89.38 89 LEU A CA 1
ATOM 696 C C . LEU A 1 89 ? -3.367 8.251 -3.989 1.00 89.38 89 LEU A C 1
ATOM 698 O O . LEU A 1 89 ? -3.849 8.689 -5.029 1.00 89.38 89 LEU A O 1
ATOM 702 N N . TYR A 1 90 ? -2.086 8.334 -3.669 1.00 85.69 90 TYR A N 1
ATOM 703 C CA . TYR A 1 90 ? -1.088 8.898 -4.555 1.00 85.69 90 TYR A CA 1
ATOM 704 C C . TYR A 1 90 ? -0.155 7.786 -5.023 1.00 85.69 90 TYR A C 1
ATOM 706 O O . TYR A 1 90 ? 0.038 6.763 -4.358 1.00 85.69 90 TYR A O 1
ATOM 714 N N . LEU A 1 91 ? 0.384 7.987 -6.214 1.00 78.00 91 LEU A N 1
ATOM 715 C CA . LEU A 1 91 ? 1.511 7.254 -6.747 1.00 78.00 91 LEU A CA 1
ATOM 716 C C . LEU A 1 91 ? 2.500 8.326 -7.163 1.00 78.00 91 LEU A C 1
ATOM 718 O O . LEU A 1 91 ? 2.274 9.028 -8.144 1.00 78.00 91 LEU A O 1
ATOM 722 N N . ASN A 1 92 ? 3.567 8.497 -6.386 1.00 64.50 92 ASN A N 1
ATOM 723 C CA . ASN A 1 92 ? 4.674 9.323 -6.840 1.00 64.50 92 ASN A CA 1
ATOM 724 C C . ASN A 1 92 ? 5.363 8.577 -7.984 1.00 64.50 92 ASN A C 1
ATOM 726 O O . ASN A 1 92 ? 6.279 7.786 -7.763 1.00 64.50 92 ASN A O 1
ATOM 730 N N . GLU A 1 93 ? 4.918 8.842 -9.208 1.00 57.12 93 GLU A N 1
ATOM 731 C CA . GLU A 1 93 ? 5.830 8.838 -10.340 1.00 57.12 93 GLU A CA 1
ATOM 732 C C . GLU A 1 93 ? 6.919 9.863 -9.993 1.00 57.12 93 GLU A C 1
ATOM 734 O O . GLU A 1 93 ? 6.580 10.984 -9.591 1.00 57.12 93 GLU A O 1
ATOM 739 N N . PRO A 1 94 ? 8.219 9.540 -10.071 1.00 49.47 94 PRO A N 1
ATOM 740 C CA . PRO A 1 94 ? 9.207 10.597 -10.148 1.00 49.47 94 PRO A CA 1
ATOM 741 C C . PRO A 1 94 ? 8.851 11.396 -11.399 1.00 49.47 94 PRO A C 1
ATOM 743 O O . PRO A 1 94 ? 9.094 10.942 -12.513 1.00 49.47 94 PRO A O 1
ATOM 746 N N . ILE A 1 95 ? 8.180 12.536 -11.210 1.00 44.66 95 ILE A N 1
ATOM 747 C CA . ILE A 1 95 ? 7.869 13.464 -12.288 1.00 44.66 95 ILE A CA 1
ATOM 748 C C . ILE A 1 95 ? 9.239 13.839 -12.854 1.00 44.66 95 ILE A C 1
ATOM 750 O O . ILE A 1 95 ? 10.025 14.445 -12.121 1.00 44.66 95 ILE A O 1
ATOM 754 N N . PRO A 1 96 ? 9.567 13.425 -14.087 1.00 46.88 96 PRO A N 1
ATOM 755 C CA . PRO A 1 96 ? 10.828 13.801 -14.697 1.00 46.88 96 PRO A CA 1
ATOM 756 C C . PRO A 1 96 ? 10.838 15.321 -14.750 1.00 46.88 96 PRO A C 1
ATOM 758 O O . PRO A 1 96 ? 9.839 15.925 -15.166 1.00 46.88 96 PRO A O 1
ATOM 761 N N . ASP A 1 97 ? 11.929 15.948 -14.319 1.00 52.31 97 ASP A N 1
ATOM 762 C CA . ASP A 1 97 ? 12.091 17.371 -14.591 1.00 52.31 97 ASP A CA 1
ATOM 763 C C . ASP A 1 97 ? 11.969 17.563 -16.116 1.00 52.31 97 ASP A C 1
ATOM 765 O O . ASP A 1 97 ? 12.370 16.695 -16.893 1.00 52.31 97 ASP A O 1
ATOM 769 N N . GLU A 1 98 ? 11.467 18.708 -16.597 1.00 54.41 98 GLU A N 1
ATOM 770 C CA . GLU A 1 98 ? 11.373 18.995 -18.049 1.00 54.41 98 GLU A CA 1
ATOM 771 C C . GLU A 1 98 ? 12.748 18.974 -18.770 1.00 54.41 98 GLU A C 1
ATOM 773 O O . GLU A 1 98 ? 12.853 19.249 -19.968 1.00 54.41 98 GLU A O 1
ATOM 778 N N . HIS A 1 99 ? 13.832 18.715 -18.035 1.00 55.91 99 HIS A N 1
ATOM 779 C CA . HIS A 1 99 ? 15.209 18.594 -18.505 1.00 55.91 99 HIS A CA 1
ATOM 780 C C . HIS A 1 99 ? 15.761 17.164 -18.442 1.00 55.91 99 HIS A C 1
ATOM 782 O O . HIS A 1 99 ? 16.885 16.952 -18.904 1.00 55.91 99 HIS A O 1
ATOM 788 N N . ASP A 1 100 ? 14.999 16.205 -17.918 1.00 54.47 100 ASP A N 1
ATOM 789 C CA . ASP A 1 100 ? 15.378 14.797 -17.914 1.00 54.47 100 ASP A CA 1
ATOM 790 C C . ASP A 1 100 ? 15.059 14.155 -19.272 1.00 54.47 100 ASP A C 1
ATOM 792 O O . ASP A 1 100 ? 14.011 14.388 -19.882 1.00 54.47 100 ASP A O 1
ATOM 796 N N . ASP A 1 101 ? 16.004 13.366 -19.782 1.00 53.59 101 ASP A N 1
ATOM 797 C CA . ASP A 1 101 ? 15.867 12.665 -21.055 1.00 53.59 101 ASP A CA 1
ATOM 798 C C . ASP A 1 101 ? 14.748 11.609 -20.943 1.00 53.59 101 ASP A C 1
ATOM 800 O O . ASP A 1 101 ? 14.836 10.722 -20.090 1.00 53.59 101 ASP A O 1
ATOM 804 N N . PRO A 1 102 ? 13.720 11.626 -21.817 1.00 52.31 102 PRO A N 1
ATOM 805 C CA . PRO A 1 102 ? 12.657 10.625 -21.814 1.00 52.31 102 PRO A CA 1
ATOM 806 C C . PRO A 1 102 ? 13.136 9.174 -21.954 1.00 52.31 102 PRO A C 1
ATOM 808 O O . PRO A 1 102 ? 12.378 8.248 -21.670 1.00 52.31 102 PRO A O 1
ATOM 811 N N . SER A 1 103 ? 14.372 8.968 -22.421 1.00 50.94 103 SER A N 1
ATOM 812 C CA . SER A 1 103 ? 15.014 7.656 -22.527 1.00 50.94 103 SER A CA 1
ATOM 813 C C . SER A 1 103 ? 15.769 7.206 -21.265 1.00 50.94 103 SER A C 1
ATOM 815 O O . SER A 1 103 ? 16.015 6.006 -21.132 1.00 50.94 103 SER A O 1
ATOM 817 N N . ASP A 1 104 ? 16.056 8.117 -20.325 1.00 45.78 104 ASP A N 1
ATOM 818 C CA . ASP A 1 104 ? 16.583 7.818 -18.978 1.00 45.78 104 ASP A CA 1
ATOM 819 C C . ASP A 1 104 ? 15.466 7.612 -17.941 1.00 45.78 104 ASP A C 1
ATOM 821 O O . ASP A 1 104 ? 15.709 7.054 -16.866 1.00 45.78 104 ASP A O 1
ATOM 825 N N . ILE A 1 105 ? 14.222 7.976 -18.276 1.00 49.97 105 ILE A N 1
ATOM 826 C CA . ILE A 1 105 ? 13.032 7.552 -17.533 1.00 49.97 105 ILE A CA 1
ATOM 827 C C . ILE A 1 105 ? 12.767 6.088 -17.892 1.00 49.97 105 ILE A C 1
ATOM 829 O O . ILE A 1 105 ? 11.827 5.736 -18.616 1.00 49.97 105 ILE A O 1
ATOM 833 N N . ALA A 1 106 ? 13.642 5.208 -17.404 1.00 43.34 106 ALA A N 1
ATOM 834 C CA . ALA A 1 106 ? 13.315 3.805 -17.255 1.00 43.34 106 ALA A CA 1
ATOM 835 C C . ALA A 1 106 ? 11.927 3.771 -16.620 1.00 43.34 106 ALA A C 1
ATOM 837 O O . ALA A 1 106 ? 11.750 4.313 -15.531 1.00 43.34 106 ALA A O 1
ATOM 838 N N . HIS A 1 107 ? 10.944 3.241 -17.353 1.00 46.69 107 HIS A N 1
ATOM 839 C CA . HIS A 1 107 ? 9.591 3.053 -16.853 1.00 46.69 107 HIS A CA 1
ATOM 840 C C . HIS A 1 107 ? 9.735 2.433 -15.473 1.00 46.69 107 HIS A C 1
ATOM 842 O O . HIS A 1 107 ? 10.306 1.347 -15.337 1.00 46.69 107 HIS A O 1
ATOM 848 N N . PHE A 1 108 ? 9.402 3.217 -14.450 1.00 49.03 108 PHE A N 1
ATOM 849 C CA . PHE A 1 108 ? 9.691 2.852 -13.084 1.00 49.03 108 PHE A CA 1
ATOM 850 C C . PHE A 1 108 ? 8.744 1.705 -12.756 1.00 49.03 108 PHE A C 1
ATOM 852 O O . PHE A 1 108 ? 7.612 1.909 -12.332 1.00 49.03 108 PHE A O 1
ATOM 859 N N . ASP A 1 109 ? 9.221 0.477 -12.940 1.00 58.38 109 ASP A N 1
ATOM 860 C CA . ASP A 1 109 ? 8.644 -0.701 -12.315 1.00 58.38 109 ASP A CA 1
ATOM 861 C C . ASP A 1 109 ? 8.892 -0.568 -10.804 1.00 58.38 109 ASP A C 1
ATOM 863 O O . ASP A 1 109 ? 9.740 -1.251 -10.225 1.00 58.38 109 ASP A O 1
ATOM 867 N N . VAL A 1 110 ? 8.196 0.368 -10.147 1.00 70.50 110 VAL A N 1
ATOM 868 C CA . VAL A 1 110 ? 8.285 0.589 -8.695 1.00 70.50 110 VAL A CA 1
ATOM 869 C C . VAL A 1 110 ? 7.884 -0.701 -7.969 1.00 70.50 110 VAL A C 1
ATOM 871 O O . VAL A 1 110 ? 8.438 -1.037 -6.920 1.00 70.50 110 VAL A O 1
ATOM 874 N N . PHE A 1 111 ? 6.988 -1.481 -8.583 1.00 80.12 111 PHE A N 1
ATOM 875 C CA . PHE A 1 111 ? 6.514 -2.766 -8.085 1.00 80.12 111 PHE A CA 1
ATOM 876 C C . PHE A 1 111 ? 6.524 -3.844 -9.186 1.00 80.12 111 PHE A C 1
ATOM 878 O O . PHE A 1 111 ? 5.463 -4.295 -9.617 1.00 80.12 111 PHE A O 1
ATOM 885 N N . PRO A 1 112 ? 7.705 -4.343 -9.602 1.00 82.75 112 PRO A N 1
ATOM 886 C CA . PRO A 1 112 ? 7.864 -5.218 -10.777 1.00 82.75 112 PRO A CA 1
ATOM 887 C C . PRO A 1 112 ? 7.200 -6.596 -10.627 1.00 82.75 112 PRO A C 1
ATOM 889 O O . PRO A 1 112 ? 7.194 -7.406 -11.550 1.00 82.75 112 PRO A O 1
ATOM 892 N N . LYS A 1 113 ? 6.733 -6.932 -9.421 1.00 89.31 113 LYS A N 1
ATOM 893 C CA . LYS A 1 113 ? 6.156 -8.238 -9.087 1.00 89.31 113 LYS A CA 1
ATOM 894 C C . LYS A 1 113 ? 4.739 -8.151 -8.547 1.00 89.31 113 LYS A C 1
ATOM 896 O O . LYS A 1 113 ? 4.219 -9.189 -8.133 1.00 89.31 113 LYS A O 1
ATOM 901 N N . LEU A 1 114 ? 4.141 -6.962 -8.512 1.00 89.56 114 LEU A N 1
ATOM 902 C CA . LEU A 1 114 ? 2.813 -6.772 -7.948 1.00 89.56 114 LEU A CA 1
ATOM 903 C C . LEU A 1 114 ? 1.774 -7.432 -8.852 1.00 89.56 114 LEU A C 1
ATOM 905 O O . LEU A 1 114 ? 1.769 -7.228 -10.058 1.00 89.56 114 LEU A O 1
ATOM 909 N N . ARG A 1 115 ? 0.907 -8.252 -8.261 1.00 91.19 115 ARG A N 1
ATOM 910 C CA . ARG A 1 115 ? -0.105 -9.048 -8.979 1.00 91.19 115 ARG A CA 1
ATOM 911 C C . ARG A 1 115 ? -1.508 -8.854 -8.445 1.00 91.19 115 ARG A C 1
ATOM 913 O O . ARG A 1 115 ? -2.479 -9.183 -9.117 1.00 91.19 115 ARG A O 1
ATOM 920 N N . SER A 1 116 ? -1.626 -8.373 -7.214 1.00 94.12 116 SER A N 1
ATOM 921 C CA . SER A 1 116 ? -2.912 -8.190 -6.564 1.00 94.12 116 SER A CA 1
ATOM 922 C C . SER A 1 116 ? -2.868 -6.977 -5.657 1.00 94.12 116 SER A C 1
ATOM 924 O O . SER A 1 116 ? -2.021 -6.886 -4.768 1.00 94.12 116 SER A O 1
ATOM 926 N N . VAL A 1 117 ? -3.844 -6.092 -5.839 1.00 94.00 117 VAL A N 1
ATOM 927 C CA . VAL A 1 117 ? -4.084 -4.946 -4.967 1.00 94.00 117 VAL A CA 1
ATOM 928 C C . VAL A 1 117 ? -5.553 -4.948 -4.559 1.00 94.00 117 VAL A C 1
ATOM 930 O O . VAL A 1 117 ? -6.439 -5.009 -5.411 1.00 94.00 117 VAL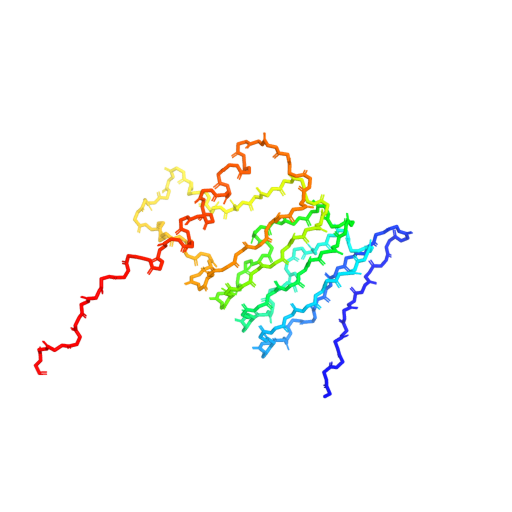 A O 1
ATOM 933 N N . ARG A 1 118 ? -5.814 -4.899 -3.251 1.00 96.62 118 ARG A N 1
ATOM 934 C CA . ARG A 1 118 ? -7.160 -4.792 -2.676 1.00 96.62 118 ARG A CA 1
ATOM 935 C C . ARG A 1 118 ? -7.342 -3.436 -2.006 1.00 96.62 118 ARG A C 1
ATOM 937 O O . ARG A 1 118 ? -6.642 -3.107 -1.050 1.00 96.62 118 ARG A O 1
ATOM 944 N N . LEU A 1 119 ? -8.274 -2.658 -2.555 1.00 95.56 119 LEU A N 1
ATOM 945 C CA . LEU A 1 119 ? -8.555 -1.258 -2.210 1.00 95.56 119 LEU A CA 1
ATOM 946 C C . LEU A 1 119 ? -10.000 -1.051 -1.726 1.00 95.56 119 LEU A C 1
ATOM 948 O O . LEU A 1 119 ? -10.403 0.069 -1.399 1.00 95.56 119 LEU A O 1
ATOM 952 N N . GLU A 1 120 ? -10.819 -2.102 -1.720 1.00 97.06 120 GLU A N 1
ATOM 953 C CA . GLU A 1 120 ? -12.253 -2.006 -1.471 1.00 97.06 120 GLU A CA 1
ATOM 954 C C . GLU A 1 120 ? -12.590 -1.542 -0.048 1.00 97.06 120 GLU A C 1
ATOM 956 O O . GLU A 1 120 ? -11.872 -1.817 0.908 1.00 97.06 120 GLU A O 1
ATOM 961 N N . GLY A 1 121 ? -13.735 -0.877 0.120 1.00 96.69 121 GLY A N 1
ATOM 962 C CA . GLY A 1 121 ? -14.239 -0.500 1.445 1.00 96.69 121 GLY A CA 1
ATOM 963 C C . GLY A 1 121 ? -13.535 0.691 2.102 1.00 96.69 121 GLY A C 1
ATOM 964 O O . GLY A 1 121 ? -13.714 0.877 3.300 1.00 96.69 121 GLY A O 1
ATOM 965 N N . ASN A 1 122 ? -12.774 1.478 1.341 1.00 97.44 122 ASN A N 1
ATOM 966 C CA . ASN A 1 122 ? -12.224 2.765 1.768 1.00 97.44 122 ASN A CA 1
ATOM 967 C C . ASN A 1 122 ? -13.134 3.934 1.328 1.00 97.44 122 ASN A C 1
ATOM 969 O O . ASN A 1 122 ? -13.796 3.829 0.288 1.00 97.44 122 ASN A O 1
ATOM 973 N N . PRO A 1 123 ? -13.189 5.041 2.092 1.00 97.00 123 PRO A N 1
ATOM 974 C CA . PRO A 1 123 ? -13.966 6.240 1.771 1.00 97.00 123 PRO A CA 1
ATOM 975 C C . PRO A 1 123 ? -13.283 7.123 0.708 1.00 97.00 123 PRO A C 1
ATOM 977 O O . PRO A 1 123 ? -13.049 8.305 0.941 1.00 97.00 123 PRO A O 1
ATOM 980 N N . TRP A 1 124 ? -12.970 6.555 -0.457 1.00 96.12 124 TRP A N 1
ATOM 981 C CA . TRP A 1 124 ? -12.235 7.236 -1.523 1.00 96.12 124 TRP A CA 1
ATOM 982 C C . TRP A 1 124 ? -12.855 8.584 -1.921 1.00 96.12 124 TRP A C 1
ATOM 984 O O . TRP A 1 124 ? -14.040 8.668 -2.262 1.00 96.12 124 TRP A O 1
ATOM 994 N N . HIS A 1 125 ? -12.034 9.630 -1.914 1.00 95.19 125 HIS A N 1
ATOM 995 C CA . HIS A 1 125 ? -12.338 10.899 -2.546 1.00 95.19 125 HIS A CA 1
ATOM 996 C C . HIS A 1 125 ? -12.091 10.754 -4.047 1.00 95.19 125 HIS A C 1
ATOM 998 O O . HIS A 1 125 ? -10.986 10.447 -4.476 1.00 95.19 125 HIS A O 1
ATOM 1004 N N . CYS A 1 126 ? -13.138 10.920 -4.852 1.00 93.75 126 CYS A N 1
ATOM 1005 C CA . CYS A 1 126 ? -13.031 10.790 -6.301 1.00 93.75 126 CYS A CA 1
ATOM 1006 C C . CYS A 1 126 ? -12.456 12.073 -6.913 1.00 93.75 126 CYS A C 1
ATOM 1008 O O . CYS A 1 126 ? -13.218 12.938 -7.354 1.00 93.75 126 CYS A O 1
ATOM 1010 N N . ASP A 1 127 ? -11.133 12.180 -6.931 1.00 91.19 127 ASP A N 1
ATOM 1011 C CA . ASP A 1 127 ? -10.362 13.244 -7.572 1.00 91.19 127 ASP A CA 1
ATOM 1012 C C . ASP A 1 127 ? -9.552 12.712 -8.774 1.00 91.19 127 ASP A C 1
ATOM 1014 O O . ASP A 1 127 ? -9.698 11.555 -9.192 1.00 91.19 127 ASP A O 1
ATOM 1018 N N . CYS A 1 128 ? -8.773 13.594 -9.405 1.00 90.25 128 CYS A N 1
ATOM 1019 C CA . CYS A 1 128 ? -7.938 13.228 -10.550 1.00 90.25 128 CYS A CA 1
ATOM 1020 C C . CYS A 1 128 ? -6.765 12.345 -10.110 1.00 90.25 128 CYS A C 1
ATOM 1022 O O . CYS A 1 128 ? -6.398 11.413 -10.821 1.00 90.25 128 CYS A O 1
ATOM 1024 N N . GLU A 1 129 ? -6.231 12.601 -8.922 1.00 88.69 129 GLU A N 1
ATOM 1025 C CA . GLU A 1 129 ? -5.095 11.902 -8.338 1.00 88.69 129 GLU A CA 1
ATOM 1026 C C . GLU A 1 129 ? -5.425 10.424 -8.085 1.00 88.69 129 GLU A C 1
ATOM 1028 O O . GLU A 1 129 ? -4.664 9.538 -8.480 1.00 88.69 129 GLU A O 1
ATOM 1033 N N . LEU A 1 130 ? -6.612 10.130 -7.540 1.00 90.88 130 LEU A N 1
ATOM 1034 C CA . LEU A 1 130 ? -7.097 8.758 -7.410 1.00 90.88 130 LEU A CA 1
ATOM 1035 C C . LEU A 1 130 ? -7.253 8.081 -8.777 1.00 90.88 130 LEU A C 1
ATOM 1037 O O . LEU A 1 130 ? -6.946 6.896 -8.916 1.00 90.88 130 LEU A O 1
ATOM 1041 N N . PHE A 1 131 ? -7.764 8.798 -9.782 1.00 89.44 131 PHE A N 1
ATOM 1042 C CA . PHE A 1 131 ? -7.924 8.242 -11.125 1.00 89.44 131 PHE A CA 1
ATOM 1043 C C . PHE A 1 131 ? -6.573 7.847 -11.732 1.00 89.44 131 PHE A C 1
ATOM 1045 O O . PHE A 1 131 ? -6.434 6.720 -12.210 1.00 89.44 131 PHE A O 1
ATOM 1052 N N . GLU A 1 132 ? -5.579 8.730 -11.654 1.00 86.38 132 GLU A N 1
ATOM 1053 C CA . GLU A 1 132 ? -4.215 8.473 -12.123 1.00 86.38 132 GLU A CA 1
ATOM 1054 C C . GLU A 1 132 ? -3.590 7.281 -11.393 1.00 86.38 132 GLU A C 1
ATOM 1056 O O . GLU A 1 132 ? -3.113 6.344 -12.038 1.00 86.38 132 GLU A O 1
ATOM 1061 N N . ALA A 1 133 ? -3.697 7.242 -10.061 1.00 87.25 133 ALA A N 1
ATOM 1062 C CA . ALA A 1 133 ? -3.176 6.132 -9.274 1.00 87.25 133 ALA A CA 1
ATOM 1063 C C . ALA A 1 133 ? -3.815 4.786 -9.670 1.00 87.25 133 ALA A C 1
ATOM 1065 O O . ALA A 1 133 ? -3.132 3.767 -9.806 1.00 87.25 133 ALA A O 1
ATOM 1066 N N . LEU A 1 134 ? -5.131 4.760 -9.894 1.00 89.31 134 LEU A N 1
ATOM 1067 C CA . LEU A 1 134 ? -5.826 3.548 -10.325 1.00 89.31 134 LEU A CA 1
ATOM 1068 C C . LEU A 1 134 ? -5.432 3.114 -11.742 1.00 89.31 134 LEU A C 1
ATOM 1070 O O . LEU A 1 134 ? -5.349 1.909 -11.987 1.00 89.31 134 LEU A O 1
ATOM 1074 N N . GLU A 1 135 ? -5.201 4.045 -12.669 1.00 86.75 135 GLU A N 1
ATOM 1075 C CA . GLU A 1 135 ? -4.724 3.717 -14.019 1.00 86.75 135 GLU A CA 1
ATOM 1076 C C . GLU A 1 135 ? -3.303 3.145 -13.994 1.00 86.75 135 GLU A C 1
ATOM 1078 O O . GLU A 1 135 ? -3.066 2.097 -14.600 1.00 86.75 135 GLU A O 1
ATOM 1083 N N . SER A 1 136 ? -2.395 3.734 -13.216 1.00 84.31 136 SER A N 1
ATOM 1084 C CA . SER A 1 136 ? -1.046 3.191 -13.023 1.00 84.31 136 SER A CA 1
ATOM 1085 C C . SER A 1 136 ? -1.076 1.795 -12.391 1.00 84.31 136 SER A C 1
ATOM 1087 O O . SER A 1 136 ? -0.433 0.876 -12.898 1.00 84.31 136 SER A O 1
ATOM 1089 N N . ILE A 1 137 ? -1.890 1.574 -11.347 1.00 86.06 137 ILE A N 1
ATOM 1090 C CA . ILE A 1 137 ? -2.060 0.234 -10.751 1.00 86.06 137 ILE A CA 1
ATOM 1091 C C . ILE A 1 137 ? -2.592 -0.758 -11.788 1.00 86.06 137 ILE A C 1
ATOM 1093 O O . ILE A 1 137 ? -2.101 -1.884 -11.866 1.00 86.06 137 ILE A O 1
ATOM 1097 N N . LYS A 1 138 ? -3.576 -0.371 -12.608 1.00 85.88 138 LYS A N 1
ATOM 1098 C CA . LYS A 1 138 ? -4.072 -1.243 -13.683 1.00 85.88 138 LYS A CA 1
ATOM 1099 C C . LYS A 1 138 ? -2.974 -1.577 -14.684 1.00 85.88 138 LYS A C 1
ATOM 1101 O O . LYS A 1 138 ? -2.916 -2.727 -15.103 1.00 85.88 138 LYS A O 1
ATOM 1106 N N . HIS A 1 139 ? -2.138 -0.615 -15.071 1.00 83.56 139 HIS A N 1
ATOM 1107 C CA . HIS A 1 139 ? -1.028 -0.862 -15.990 1.00 83.56 139 HIS A CA 1
ATOM 1108 C C . HIS A 1 139 ? -0.060 -1.898 -15.408 1.00 83.56 139 HIS A C 1
ATOM 1110 O O . HIS A 1 139 ? 0.137 -2.945 -16.021 1.00 83.56 139 HIS A O 1
ATOM 1116 N N . ILE A 1 140 ? 0.400 -1.678 -14.169 1.00 82.25 140 ILE A N 1
ATOM 1117 C CA . ILE A 1 140 ? 1.289 -2.595 -13.434 1.00 82.25 140 ILE A CA 1
ATOM 1118 C C . ILE A 1 140 ? 0.706 -4.017 -13.391 1.00 82.25 140 ILE A C 1
ATOM 1120 O O . ILE A 1 140 ? 1.409 -4.996 -13.627 1.00 82.25 140 ILE A O 1
ATOM 1124 N N . LEU A 1 141 ? -0.594 -4.147 -13.104 1.00 84.50 141 LEU A N 1
ATOM 1125 C CA . LEU A 1 141 ? -1.256 -5.452 -13.000 1.00 84.50 141 LEU A CA 1
ATOM 1126 C C . LEU A 1 141 ? -1.525 -6.116 -14.362 1.00 84.50 141 LEU A C 1
ATOM 1128 O O . LEU A 1 141 ? -1.625 -7.343 -14.436 1.00 84.50 141 LEU A O 1
ATOM 1132 N N . ASN A 1 142 ? -1.666 -5.333 -15.434 1.00 77.06 142 ASN A N 1
ATOM 1133 C CA . ASN A 1 142 ? -1.941 -5.834 -16.781 1.00 77.06 142 ASN A CA 1
ATOM 1134 C C . ASN A 1 142 ? -0.671 -6.234 -17.546 1.00 77.06 142 ASN A C 1
ATOM 1136 O O . ASN A 1 142 ? -0.773 -7.029 -18.485 1.00 77.06 142 ASN A O 1
ATOM 1140 N N . ASP A 1 143 ? 0.507 -5.750 -17.144 1.00 61.38 143 ASP A N 1
ATOM 1141 C CA . ASP A 1 143 ? 1.783 -6.072 -17.799 1.00 61.38 143 ASP A CA 1
ATOM 1142 C C . ASP A 1 143 ? 2.151 -7.572 -17.725 1.00 61.38 143 ASP A C 1
ATOM 1144 O O . ASP A 1 143 ? 2.940 -8.059 -18.538 1.00 61.38 143 ASP A O 1
ATOM 1148 N N . GLU A 1 144 ? 1.485 -8.378 -16.882 1.00 50.78 144 GLU A N 1
ATOM 1149 C CA . GLU A 1 144 ? 1.596 -9.848 -16.944 1.00 50.78 144 GLU A CA 1
ATOM 1150 C C . GLU A 1 144 ? 1.033 -10.459 -18.250 1.00 50.78 144 GLU A C 1
ATOM 1152 O O . GLU A 1 144 ? 1.373 -11.597 -18.588 1.00 50.78 144 GLU A O 1
ATOM 1157 N N . PHE A 1 145 ? 0.221 -9.725 -19.023 1.00 45.50 145 PHE A N 1
ATOM 1158 C CA . PHE A 1 145 ? -0.350 -10.198 -20.295 1.00 45.50 145 PHE A CA 1
ATOM 1159 C C . PHE A 1 145 ? 0.452 -9.805 -21.551 1.00 45.50 145 PHE A C 1
ATOM 1161 O O . PHE A 1 145 ? 0.075 -10.219 -22.650 1.00 45.50 145 PHE A O 1
ATOM 1168 N N . GLN A 1 146 ? 1.571 -9.077 -21.420 1.00 39.84 146 GLN A N 1
ATOM 1169 C CA . GLN A 1 146 ? 2.465 -8.729 -22.541 1.00 39.84 146 GLN A CA 1
ATOM 1170 C C . GLN A 1 146 ? 3.889 -9.297 -22.416 1.00 39.84 146 GLN A C 1
ATOM 1172 O O . GLN A 1 146 ? 4.824 -8.767 -23.008 1.00 39.84 146 GLN A O 1
ATOM 1177 N N . ALA A 1 147 ? 4.085 -10.433 -21.744 1.00 37.16 147 ALA A N 1
ATOM 1178 C CA . ALA A 1 147 ? 5.283 -11.225 -22.014 1.00 37.16 147 ALA A CA 1
ATOM 1179 C C . ALA A 1 147 ? 5.132 -11.900 -23.396 1.00 37.16 147 ALA A C 1
ATOM 1181 O O . ALA A 1 147 ? 4.264 -12.769 -23.550 1.00 37.16 147 ALA A O 1
ATOM 1182 N N . PRO A 1 148 ? 5.950 -11.577 -24.420 1.00 35.81 148 PRO A N 1
ATOM 1183 C CA . PRO A 1 148 ? 6.031 -12.443 -25.579 1.00 35.81 148 PRO A CA 1
ATOM 1184 C C . PRO A 1 148 ? 6.573 -13.792 -25.108 1.00 35.81 148 PRO A C 1
ATOM 1186 O O . PRO A 1 148 ? 7.694 -13.911 -24.613 1.00 35.81 148 PRO A O 1
ATOM 1189 N N . HIS A 1 149 ? 5.779 -14.838 -25.314 1.00 41.84 149 HIS A N 1
ATOM 1190 C CA . HIS A 1 149 ? 6.307 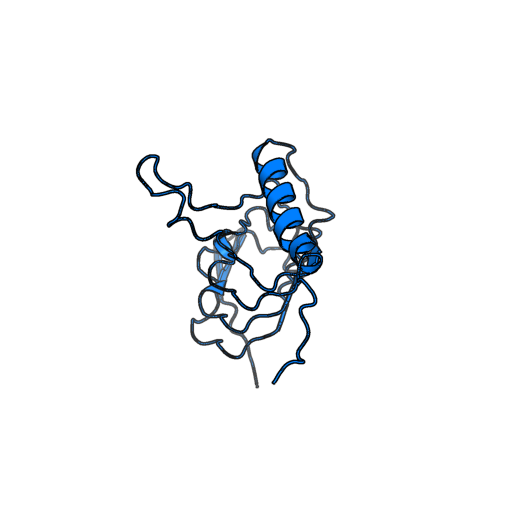-16.180 -25.488 1.00 41.84 149 HIS A CA 1
ATOM 1191 C C . HIS A 1 149 ? 7.281 -16.164 -26.678 1.00 41.84 149 HIS A C 1
ATOM 1193 O O . HIS A 1 149 ? 6.894 -16.447 -27.809 1.00 41.84 149 HIS A O 1
ATOM 1199 N N . SER A 1 150 ? 8.555 -15.855 -26.448 1.00 35.34 150 SER A N 1
ATOM 1200 C CA . SER A 1 150 ? 9.625 -16.225 -27.371 1.00 35.34 150 SER A CA 1
ATOM 1201 C C . SER A 1 150 ? 10.431 -17.355 -26.750 1.00 35.34 150 SER A C 1
ATOM 1203 O O . SER A 1 150 ? 11.375 -17.147 -25.992 1.00 35.34 150 SER A O 1
ATOM 1205 N N . ALA A 1 151 ? 9.943 -18.556 -27.056 1.00 34.72 151 ALA A N 1
ATOM 1206 C CA . ALA A 1 151 ? 10.671 -19.798 -27.255 1.00 34.72 151 ALA A CA 1
ATOM 1207 C C . ALA A 1 151 ? 12.167 -19.785 -26.890 1.00 34.72 151 ALA A C 1
ATOM 1209 O O . ALA A 1 151 ? 13.012 -19.252 -27.609 1.00 34.72 151 ALA A O 1
ATOM 1210 N N . SER A 1 152 ? 12.503 -20.556 -25.859 1.00 40.47 152 SER A N 1
ATOM 1211 C CA . SER A 1 152 ? 13.653 -21.442 -25.976 1.00 40.47 152 SER A CA 1
ATOM 1212 C C . SER A 1 152 ? 13.400 -22.396 -27.149 1.00 40.47 152 SER A C 1
ATOM 1214 O O . SER A 1 152 ? 12.516 -23.236 -27.034 1.00 40.47 152 SER A O 1
ATOM 1216 N N . GLU A 1 153 ? 14.117 -22.227 -28.261 1.00 43.38 153 GLU A N 1
ATOM 1217 C CA . GLU A 1 153 ? 14.578 -23.290 -29.177 1.00 43.38 153 GLU A CA 1
ATOM 1218 C C . GLU A 1 153 ? 15.171 -22.660 -30.448 1.00 43.38 153 GLU A C 1
ATOM 1220 O O . GLU A 1 153 ? 14.458 -22.400 -31.411 1.00 43.38 153 GLU A O 1
ATOM 1225 N N . ALA A 1 154 ? 16.486 -22.406 -30.447 1.00 35.84 154 ALA A N 1
ATOM 1226 C CA . ALA A 1 154 ? 17.352 -22.515 -31.630 1.00 35.84 154 ALA A CA 1
ATOM 1227 C C . ALA A 1 154 ? 18.816 -22.173 -31.289 1.00 35.84 154 ALA A C 1
ATOM 1229 O O . ALA A 1 154 ? 19.261 -21.048 -31.517 1.00 35.84 154 ALA A O 1
ATOM 1230 N N . ARG A 1 155 ? 19.567 -23.160 -30.785 1.00 37.91 155 ARG A N 1
ATOM 1231 C CA . ARG A 1 155 ? 20.851 -23.665 -31.325 1.0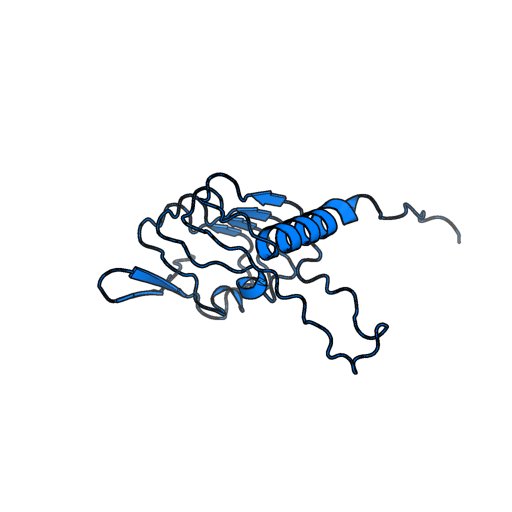0 37.91 155 ARG A CA 1
ATOM 1232 C C . ARG A 1 155 ? 21.624 -24.457 -30.282 1.00 37.91 155 ARG A C 1
ATOM 1234 O O . ARG A 1 155 ? 21.806 -23.939 -29.163 1.00 37.91 155 ARG A O 1
#

Foldseek 3Di:
DDDFPQPFDDPPQATETAGDQAQQPAAEDAQAPQQRHQEHDACRCVNPCNHAEYHHDHHANHADDEVNSCANNQNHAEEEHEQYQHAAYADDPVPPDPPDDPVVPPVPCSHQRHAYYHHYNYNYDPDVRRVVRVVVVVVSNCVVVPDPPDDDDDD

Organism: Culex pipiens (NCBI:txid7175)

InterPro domains:
  IPR001611 Leucine-rich repeat [PF13855] (25-86)
  IPR032675 Leucine-rich repeat domain superfamily [G3DSA:3.80.10.10] (7-152)
  IPR050541 Leucine-rich repeat and transmembrane domain-containing protein [PTHR24369] (19-130)